Protein AF-A0A374MIY8-F1 (afdb_monomer)

Radius of gyration: 34.86 Å; Cα contacts (8 Å, |Δi|>4): 48; chains: 1; bounding box: 83×29×107 Å

Mean predicted aligned error: 11.58 Å

Sequence (157 aa):
MIEIIILIVGIFVLSGIFWHSIFYQKEKKLLNRLQQMLDCAIDGELERTEISEEKYSALENSMKQHLDSSFLARKNQQEQKEVIQKLISDIAHQTLTPISNLKIYGEILSETNHENQEEIATILEQTEKLDFLIQSLVKLSRMESGIIAVHSEDTTI

Nearest PDB structures (foldseek):
  5da9-assembly1_A  TM=6.844E-01  e=4.243E+00  Thermochaetoides thermophila DSM 1495
  3zx6-assembly1_A  TM=4.543E-01  e=4.762E+00  Archaeoglobus fulgidus DSM 4304
  3zx6-assembly1_B  TM=4.788E-01  e=7.552E+00  Archaeoglobus fulgidus DSM 4304
  5l3c-assembly1_A  TM=3.533E-01  e=4.243E+00  Homo sapiens

Foldseek 3Di:
DVVVVVVVVVVVVVVVVVVVVVVVVVVVVLVVLLVVCVVCLVVVNLVDPDPDPDDDDPVSVVSNVVSVVVNVVVVVVLVVLVVVLVVLVVVLVVLVVVLVVQLVVLVVCCVPPPPCNVVSVVSNVVSVVVNVVSVVSNVVSCVVNVVPPPDDPPPDD

Solvent-accessible surface area (backbone atoms only — not comparable to full-atom values): 8956 Å² total; per-residue (Å²): 113,69,69,61,53,52,53,53,51,50,51,52,52,52,50,50,53,51,53,49,52,54,51,55,50,52,52,51,53,51,51,52,49,54,48,50,56,48,52,35,50,74,74,66,55,62,90,67,77,67,91,64,90,64,86,67,53,75,66,55,50,51,52,49,53,54,48,54,52,48,52,52,50,52,51,53,51,51,54,50,51,54,51,51,42,52,51,48,51,52,52,40,58,65,47,50,54,60,44,51,50,52,44,53,51,31,53,54,42,59,78,71,40,85,89,54,46,68,62,38,52,50,53,39,54,52,42,51,51,50,52,52,51,44,55,48,52,47,52,51,45,42,53,75,70,62,70,68,73,80,75,81,78,84,76,84,126

Organism: NCBI:txid39488

InterPro domains:
  IPR003661 Signal transduction histidine kinase, dimerisation/phosphoacceptor domain [PF00512] (85-146)
  IPR003661 Signal transduction histidine kinase, dimerisation/phosphoacceptor domain [SM00388] (83-146)
  IPR003661 Signal transduction histidine kinase, dimerisation/phosphoacceptor domain [cd00082] (82-142)
  IPR036097 Signal transduction histidine kinase, dimerisation/phosphoacceptor domain superfamily [SSF47384] (72-146)

pLDDT: mean 83.53, std 14.92, range [44.47, 97.31]

Secondary structure (DSSP, 8-state):
-HHHHHHHHHHHHHHHHHHHHHHHHHHHHHHHHHHHHHHHHHTT-GGG-----S---HHHHHHHHHHHHHHHHHHHHHHHHHHHHHHHHHHHHHHHHHHHHHHHHHHHHHHH-SSSHHHHHHHHHHHHHHHHHHHHHHHHHHHHTT-----------

Structure (mmCIF, N/CA/C/O backbone):
data_AF-A0A374MIY8-F1
#
_entry.id   AF-A0A374MIY8-F1
#
loop_
_atom_site.group_PDB
_atom_site.id
_atom_site.type_symbol
_atom_site.label_atom_id
_atom_site.label_alt_id
_atom_site.label_comp_id
_atom_site.label_asym_id
_atom_site.label_entity_id
_atom_site.label_seq_id
_atom_site.pdbx_PDB_ins_code
_atom_site.Cartn_x
_atom_site.Cartn_y
_atom_site.Cartn_z
_atom_site.occupancy
_atom_site.B_iso_or_equiv
_atom_site.auth_seq_id
_atom_site.auth_comp_id
_atom_site.auth_asym_id
_atom_site.auth_atom_id
_atom_site.pdbx_PDB_model_num
ATOM 1 N N . MET A 1 1 ? 44.625 11.692 -63.514 1.00 82.12 1 MET A N 1
ATOM 2 C CA . MET A 1 1 ? 44.619 12.423 -62.223 1.00 82.12 1 MET A CA 1
ATOM 3 C C . MET A 1 1 ? 43.199 12.748 -61.769 1.00 82.12 1 MET A C 1
ATOM 5 O O . MET A 1 1 ? 42.818 12.268 -60.714 1.00 82.12 1 MET A O 1
ATOM 9 N N . ILE A 1 2 ? 42.397 13.479 -62.556 1.00 91.31 2 ILE A N 1
ATOM 10 C CA . ILE A 1 2 ? 41.021 13.871 -62.174 1.00 91.31 2 ILE A CA 1
ATOM 11 C C . ILE A 1 2 ? 40.083 12.659 -62.000 1.00 91.31 2 ILE A C 1
ATOM 13 O O . ILE A 1 2 ? 39.392 12.569 -60.992 1.00 91.31 2 ILE A O 1
ATOM 17 N N . GLU A 1 3 ? 40.110 11.687 -62.915 1.00 91.38 3 GLU A N 1
ATOM 18 C CA . GLU A 1 3 ? 39.252 10.487 -62.840 1.00 91.38 3 GLU A CA 1
ATOM 19 C C . GLU A 1 3 ? 39.502 9.643 -61.580 1.00 91.38 3 GLU A C 1
ATOM 21 O O . GLU A 1 3 ? 38.565 9.175 -60.938 1.00 91.38 3 GLU A O 1
ATOM 26 N N . ILE A 1 4 ? 40.769 9.514 -61.175 1.00 91.75 4 ILE A N 1
ATOM 27 C CA . ILE A 1 4 ? 41.157 8.786 -59.958 1.00 91.75 4 ILE A CA 1
ATOM 28 C C . ILE A 1 4 ? 40.615 9.503 -58.712 1.00 91.75 4 ILE A C 1
ATOM 30 O O . ILE A 1 4 ? 40.121 8.850 -57.797 1.00 91.75 4 ILE A O 1
ATOM 34 N N . ILE A 1 5 ? 40.642 10.841 -58.687 1.00 92.62 5 ILE A N 1
ATOM 35 C CA . ILE A 1 5 ? 40.095 11.635 -57.575 1.00 92.62 5 ILE A CA 1
ATOM 36 C C . ILE A 1 5 ? 38.574 11.444 -57.467 1.00 92.62 5 ILE A C 1
ATOM 38 O O . ILE A 1 5 ? 38.066 11.247 -56.366 1.00 92.62 5 ILE A O 1
ATOM 42 N N . ILE A 1 6 ? 37.852 11.436 -58.593 1.00 93.75 6 ILE A N 1
ATOM 43 C CA . ILE A 1 6 ? 36.394 11.225 -58.614 1.00 93.75 6 ILE A CA 1
ATOM 44 C C . ILE A 1 6 ? 36.030 9.840 -58.059 1.00 93.75 6 ILE A C 1
ATOM 46 O O . ILE A 1 6 ? 35.110 9.729 -57.247 1.00 93.75 6 ILE A O 1
ATOM 50 N N . LEU A 1 7 ? 36.775 8.794 -58.433 1.00 93.62 7 LEU A N 1
ATOM 51 C CA . LEU A 1 7 ? 36.550 7.441 -57.913 1.00 93.62 7 LEU A CA 1
ATOM 52 C C . LEU A 1 7 ? 36.785 7.350 -56.399 1.00 93.62 7 LEU A C 1
ATOM 54 O O . LEU A 1 7 ? 35.983 6.743 -55.691 1.00 93.62 7 LEU A O 1
ATOM 58 N N . ILE A 1 8 ? 37.840 7.990 -55.887 1.00 93.38 8 ILE A N 1
ATOM 59 C CA . ILE A 1 8 ? 38.148 7.997 -54.448 1.00 93.38 8 ILE A CA 1
ATOM 60 C C . ILE A 1 8 ? 37.045 8.709 -53.656 1.00 93.38 8 ILE A C 1
ATOM 62 O O . ILE A 1 8 ? 36.584 8.185 -52.641 1.00 93.38 8 ILE A O 1
ATOM 66 N N . VAL A 1 9 ? 36.579 9.868 -54.132 1.00 94.69 9 VAL A N 1
ATOM 67 C CA . VAL A 1 9 ? 35.480 10.610 -53.493 1.00 94.69 9 VAL A CA 1
ATOM 68 C C . VAL A 1 9 ? 34.191 9.787 -53.507 1.00 94.69 9 VAL A C 1
ATOM 70 O O . VAL A 1 9 ? 33.512 9.704 -52.484 1.00 94.69 9 VAL A O 1
ATOM 73 N N . GLY A 1 10 ? 33.885 9.115 -54.620 1.00 94.25 10 GLY A N 1
ATOM 74 C CA . GLY A 1 10 ? 32.721 8.234 -54.725 1.00 94.25 10 GLY A CA 1
ATOM 75 C C . GLY A 1 10 ? 32.736 7.103 -53.694 1.00 94.25 10 GLY A C 1
ATOM 76 O O . GLY A 1 10 ? 31.742 6.886 -53.004 1.00 94.25 10 GLY A O 1
ATOM 77 N N . ILE A 1 11 ? 33.877 6.429 -53.518 1.00 94.31 11 ILE A N 1
ATOM 78 C CA . ILE A 1 11 ? 34.033 5.359 -52.518 1.00 94.31 11 ILE A CA 1
ATOM 79 C C . ILE A 1 11 ? 33.858 5.903 -51.095 1.00 94.31 11 ILE A C 1
ATOM 81 O O . ILE A 1 11 ? 33.204 5.266 -50.269 1.00 94.31 11 ILE A O 1
ATOM 85 N N . PHE A 1 12 ? 34.396 7.090 -50.809 1.00 94.94 12 PHE A N 1
ATOM 86 C CA . PHE A 1 12 ? 34.266 7.712 -49.491 1.00 94.94 12 PHE A CA 1
ATOM 87 C C . PHE A 1 12 ? 32.809 8.050 -49.156 1.00 94.94 12 PHE A C 1
ATOM 89 O O . PHE A 1 12 ? 32.344 7.772 -48.051 1.00 94.94 12 PHE A O 1
ATOM 96 N N . VAL A 1 13 ? 32.067 8.587 -50.129 1.00 94.50 13 VAL A N 1
ATOM 97 C CA . VAL A 1 13 ? 30.637 8.893 -49.980 1.00 94.50 13 VAL A CA 1
ATOM 98 C C . VAL A 1 13 ? 29.825 7.612 -49.781 1.00 94.50 13 VAL A C 1
ATOM 100 O O . VAL A 1 13 ? 29.016 7.542 -48.857 1.00 94.50 13 VAL A O 1
ATOM 103 N N . LEU A 1 14 ? 30.071 6.574 -50.585 1.00 93.81 14 LEU A N 1
ATOM 104 C CA . LEU A 1 14 ? 29.373 5.290 -50.463 1.00 93.81 14 LEU A CA 1
ATOM 105 C C . LEU A 1 14 ? 29.650 4.606 -49.117 1.00 93.81 14 LEU A C 1
ATOM 107 O O . LEU A 1 14 ? 28.724 4.094 -48.490 1.00 93.81 14 LEU A O 1
ATOM 111 N N . SER A 1 15 ? 30.895 4.653 -48.638 1.00 91.81 15 SER A N 1
ATOM 112 C CA . SER A 1 15 ? 31.271 4.143 -47.316 1.00 91.81 15 SER A CA 1
ATOM 113 C C . SER A 1 15 ? 30.567 4.909 -46.191 1.00 91.81 15 SER A C 1
ATOM 115 O O . SER A 1 15 ? 30.017 4.295 -45.277 1.00 91.81 15 SER A O 1
ATOM 117 N N . GLY A 1 16 ? 30.492 6.242 -46.290 1.00 92.56 16 GLY A N 1
ATOM 118 C CA . GLY A 1 16 ? 29.767 7.076 -45.329 1.00 92.56 16 GLY A CA 1
ATOM 119 C C . GLY A 1 16 ? 28.272 6.748 -45.266 1.00 92.56 16 GLY A C 1
ATOM 120 O O . GLY A 1 16 ? 27.725 6.579 -44.176 1.00 92.56 16 GLY A O 1
ATOM 121 N N . ILE A 1 17 ? 27.624 6.580 -46.423 1.00 92.38 17 ILE A N 1
ATOM 122 C CA . ILE A 1 17 ? 26.207 6.187 -46.511 1.00 92.38 17 ILE A CA 1
ATOM 123 C C . ILE A 1 17 ? 25.994 4.792 -45.910 1.00 92.38 17 ILE A C 1
ATOM 125 O O . ILE A 1 17 ? 25.042 4.582 -45.156 1.00 92.38 17 ILE A O 1
ATOM 129 N N . PHE A 1 18 ? 26.892 3.848 -46.198 1.00 93.19 18 PHE A N 1
ATOM 130 C CA . PHE A 1 18 ? 26.835 2.495 -45.648 1.00 93.19 18 PHE A CA 1
ATOM 131 C C . PHE A 1 18 ? 26.967 2.492 -44.116 1.00 93.19 18 PHE A C 1
ATOM 133 O O . PHE A 1 18 ? 26.158 1.868 -43.425 1.00 93.19 18 PHE A O 1
ATOM 140 N N . TRP A 1 19 ? 27.927 3.247 -43.571 1.00 91.19 19 TRP A N 1
ATOM 141 C CA . TRP A 1 19 ? 28.125 3.376 -42.123 1.00 91.19 19 TRP A CA 1
ATOM 142 C C . TRP A 1 19 ? 26.926 4.028 -41.437 1.00 91.19 19 TRP A C 1
ATOM 144 O O . TRP A 1 19 ? 26.459 3.544 -40.403 1.00 91.19 19 TRP A O 1
ATOM 154 N N . HIS A 1 20 ? 26.394 5.095 -42.040 1.00 90.88 20 HIS A N 1
ATOM 155 C CA . HIS A 1 20 ? 25.204 5.778 -41.549 1.00 90.88 20 HIS A CA 1
ATOM 156 C C . HIS A 1 20 ? 23.992 4.840 -41.535 1.00 90.88 20 HIS A C 1
ATOM 158 O O . HIS A 1 20 ? 23.292 4.769 -40.529 1.00 90.88 20 HIS A O 1
ATOM 164 N N . SER A 1 21 ? 23.791 4.051 -42.595 1.00 89.31 21 SER A N 1
ATOM 165 C CA . SER A 1 21 ? 22.700 3.073 -42.676 1.00 89.31 21 SER A CA 1
ATOM 166 C C . SER A 1 21 ? 22.785 2.005 -41.579 1.00 89.31 21 SER A C 1
ATOM 168 O O . SER A 1 21 ? 21.787 1.735 -40.908 1.00 89.31 21 SER A O 1
ATOM 170 N N . ILE A 1 22 ? 23.971 1.432 -41.335 1.00 84.31 22 ILE A N 1
ATOM 171 C CA . ILE A 1 22 ? 24.162 0.451 -40.254 1.00 84.31 22 ILE A CA 1
ATOM 172 C C . ILE A 1 22 ? 23.902 1.080 -38.883 1.00 84.31 22 ILE A C 1
ATOM 174 O O . ILE A 1 22 ? 23.262 0.457 -38.033 1.00 84.31 22 ILE A O 1
ATOM 178 N N . PHE A 1 23 ? 24.385 2.301 -38.654 1.00 83.06 23 PHE A N 1
ATOM 179 C CA . PHE A 1 23 ? 24.183 2.997 -37.387 1.00 83.06 23 PHE A CA 1
ATOM 180 C C . PHE A 1 23 ? 22.692 3.257 -37.125 1.00 83.06 23 PHE A C 1
ATOM 182 O O . PHE A 1 23 ? 22.184 2.912 -36.058 1.00 83.06 23 PHE A O 1
ATOM 189 N N . TYR A 1 24 ? 21.971 3.732 -38.143 1.00 84.12 24 TYR A N 1
ATOM 190 C CA . TYR A 1 24 ? 20.537 4.007 -38.068 1.00 84.12 24 TYR A CA 1
ATOM 191 C C . TYR A 1 24 ? 19.707 2.747 -37.785 1.00 84.12 24 TYR A C 1
ATOM 193 O O . TYR A 1 24 ? 18.727 2.786 -37.041 1.00 84.12 24 TYR A O 1
ATOM 201 N N . GLN A 1 25 ? 20.096 1.601 -38.355 1.00 81.81 25 GLN A N 1
ATOM 202 C CA . GLN A 1 25 ? 19.424 0.327 -38.086 1.00 81.81 25 GLN A CA 1
ATOM 203 C C . GLN A 1 25 ? 19.630 -0.149 -36.643 1.00 81.81 25 GLN A C 1
ATOM 205 O O . GLN A 1 25 ? 18.686 -0.640 -36.022 1.00 81.81 25 GLN A O 1
ATOM 210 N N . LYS A 1 26 ? 20.837 0.016 -36.086 1.00 79.00 26 LYS A N 1
ATOM 211 C CA . LYS A 1 26 ? 21.129 -0.355 -34.691 1.00 79.00 26 LYS A CA 1
ATOM 212 C C . LYS A 1 26 ? 20.343 0.496 -33.700 1.00 79.00 26 LYS A C 1
ATOM 214 O O . LYS A 1 26 ? 19.779 -0.050 -32.756 1.00 79.00 26 LYS A O 1
ATOM 219 N N . GLU A 1 27 ? 20.271 1.801 -33.941 1.00 82.00 27 GLU A N 1
ATOM 220 C CA . GLU A 1 27 ? 19.521 2.737 -33.101 1.00 82.00 27 GLU A CA 1
ATOM 221 C C . GLU A 1 27 ? 18.019 2.431 -33.120 1.00 82.00 27 GLU A C 1
ATOM 223 O O . GLU A 1 27 ? 17.398 2.307 -32.067 1.00 82.00 27 GLU A O 1
ATOM 228 N N . LYS A 1 28 ? 17.447 2.169 -34.304 1.00 83.81 28 LYS A N 1
ATOM 229 C CA . LYS A 1 28 ? 16.051 1.721 -34.417 1.00 83.81 28 LYS A CA 1
ATOM 230 C C . LYS A 1 28 ? 15.790 0.407 -33.684 1.00 83.81 28 LYS A C 1
ATOM 232 O O . LYS A 1 28 ? 14.759 0.281 -33.031 1.00 83.81 28 LYS A O 1
ATOM 237 N N . LYS A 1 29 ? 16.704 -0.568 -33.777 1.00 82.25 29 LYS A N 1
ATOM 238 C CA . LYS A 1 29 ? 16.558 -1.857 -33.081 1.00 82.25 29 LYS A CA 1
ATOM 239 C C . LYS A 1 29 ? 16.574 -1.674 -31.560 1.00 82.25 29 LYS A C 1
ATOM 241 O O . LYS A 1 29 ? 15.743 -2.276 -30.889 1.00 82.25 29 LYS A O 1
ATOM 246 N N . LEU A 1 30 ? 17.473 -0.831 -31.044 1.00 81.56 30 LEU A N 1
ATOM 247 C CA . LEU A 1 30 ? 17.542 -0.475 -29.624 1.00 81.56 30 LEU A CA 1
ATOM 248 C C . LEU A 1 30 ? 16.232 0.172 -29.162 1.00 81.56 30 LEU A C 1
ATOM 250 O O . LEU A 1 30 ? 15.614 -0.305 -28.219 1.00 81.56 30 LEU A O 1
ATOM 254 N N . LEU A 1 31 ? 15.778 1.221 -29.854 1.00 83.62 31 LEU A N 1
ATOM 255 C CA . LEU A 1 31 ? 14.547 1.931 -29.500 1.00 83.62 31 LEU A CA 1
ATOM 256 C C . LEU A 1 31 ? 13.325 1.008 -29.520 1.00 83.62 31 LEU A C 1
ATOM 258 O O . LEU A 1 31 ? 12.520 1.056 -28.598 1.00 83.62 31 LEU A O 1
ATOM 262 N N . ASN A 1 32 ? 13.217 0.129 -30.519 1.00 85.50 32 ASN A N 1
ATOM 263 C CA . ASN A 1 32 ? 12.112 -0.824 -30.601 1.00 85.50 32 ASN A CA 1
ATOM 264 C C . ASN A 1 32 ? 12.127 -1.835 -29.439 1.00 85.50 32 ASN A C 1
ATOM 266 O O . ASN A 1 32 ? 11.078 -2.193 -28.921 1.00 85.50 32 ASN A O 1
ATOM 270 N N . ARG A 1 33 ? 13.313 -2.267 -28.987 1.00 81.19 33 ARG A N 1
ATOM 271 C CA . ARG A 1 33 ? 13.445 -3.148 -27.814 1.00 81.19 33 ARG A CA 1
ATOM 272 C C . ARG A 1 33 ? 13.084 -2.449 -26.514 1.00 81.19 33 ARG A C 1
ATOM 274 O O . ARG A 1 33 ? 12.368 -3.029 -25.709 1.00 81.19 33 ARG A O 1
ATOM 281 N N . LEU A 1 34 ? 13.545 -1.215 -26.317 1.00 85.06 34 LEU A N 1
ATOM 282 C CA . LEU A 1 34 ? 13.172 -0.418 -25.145 1.00 85.06 34 LEU A CA 1
ATOM 283 C C . LEU A 1 34 ? 11.660 -0.160 -25.119 1.00 85.06 34 LEU A C 1
ATOM 285 O O . LEU A 1 34 ? 11.047 -0.277 -24.062 1.00 85.06 34 LEU A O 1
ATOM 289 N N . GLN A 1 35 ? 11.058 0.124 -26.279 1.00 85.56 35 GLN A N 1
ATOM 290 C CA . GLN A 1 35 ? 9.609 0.266 -26.411 1.00 85.56 35 GLN A CA 1
ATOM 291 C C . GLN A 1 35 ? 8.896 -1.033 -26.033 1.00 85.56 35 GLN A C 1
ATOM 293 O O . GLN A 1 35 ? 8.017 -1.007 -25.187 1.00 85.56 35 GLN A O 1
ATOM 298 N N . GLN A 1 36 ? 9.339 -2.177 -26.559 1.00 84.81 36 GLN A N 1
ATOM 299 C CA . GLN A 1 36 ? 8.758 -3.473 -26.213 1.00 84.81 36 GLN A CA 1
ATOM 300 C C . GLN A 1 36 ? 8.879 -3.787 -24.712 1.00 84.81 36 GLN A C 1
ATOM 302 O O . GLN A 1 36 ? 7.926 -4.266 -24.111 1.00 84.81 36 GLN A O 1
ATOM 307 N N . MET A 1 37 ? 10.024 -3.497 -24.085 1.00 82.62 37 MET A N 1
ATOM 308 C CA . MET A 1 37 ? 10.198 -3.667 -22.636 1.00 82.62 37 MET A CA 1
ATOM 309 C C . MET A 1 37 ? 9.255 -2.766 -21.834 1.00 82.62 37 MET A C 1
ATOM 311 O O . MET A 1 37 ? 8.774 -3.175 -20.781 1.00 82.62 37 MET A O 1
ATOM 315 N N . LEU A 1 38 ? 8.995 -1.551 -22.322 1.00 84.19 38 LEU A N 1
ATOM 316 C CA . LEU A 1 38 ? 8.037 -0.636 -21.715 1.00 84.19 38 LEU A CA 1
ATOM 317 C C . LEU A 1 38 ? 6.599 -1.123 -21.895 1.00 84.19 38 LEU A C 1
ATOM 319 O O . LEU A 1 38 ? 5.845 -1.105 -20.930 1.00 84.19 38 LEU A O 1
ATOM 323 N N . ASP A 1 39 ? 6.235 -1.586 -23.088 1.00 85.62 39 ASP A N 1
ATOM 324 C CA . ASP A 1 39 ? 4.899 -2.103 -23.386 1.00 85.62 39 ASP A CA 1
ATOM 325 C C . ASP A 1 39 ? 4.609 -3.345 -22.524 1.00 85.62 39 ASP A C 1
ATOM 327 O O . ASP A 1 39 ? 3.601 -3.387 -21.822 1.00 85.62 39 ASP A O 1
ATOM 331 N N . CYS A 1 40 ? 5.559 -4.287 -22.428 1.00 80.75 40 CYS A N 1
ATOM 332 C CA . CYS A 1 40 ? 5.463 -5.429 -21.511 1.00 80.75 40 CYS A CA 1
ATOM 333 C C . CYS A 1 40 ? 5.355 -5.000 -20.037 1.00 80.75 40 CYS A C 1
ATOM 335 O O . CYS A 1 40 ? 4.697 -5.672 -19.243 1.00 80.75 40 CYS A O 1
ATOM 337 N N . ALA A 1 41 ? 5.996 -3.891 -19.654 1.00 80.69 41 ALA A N 1
ATOM 338 C CA . ALA A 1 41 ? 5.861 -3.338 -18.311 1.00 80.69 41 ALA A CA 1
ATOM 339 C C . ALA A 1 41 ? 4.477 -2.737 -18.061 1.00 80.69 41 ALA A C 1
ATOM 341 O O . ALA A 1 41 ? 3.922 -2.901 -16.977 1.00 80.69 41 ALA A O 1
ATOM 342 N N . ILE A 1 42 ? 3.917 -2.041 -19.046 1.00 79.56 42 ILE A N 1
ATOM 343 C CA . ILE A 1 42 ? 2.585 -1.441 -18.959 1.00 79.56 42 ILE A CA 1
ATOM 344 C C . ILE A 1 42 ? 1.517 -2.534 -18.840 1.00 79.56 42 ILE A C 1
ATOM 346 O O . ILE A 1 42 ? 0.631 -2.413 -17.995 1.00 79.56 42 ILE A O 1
ATOM 350 N N . ASP A 1 43 ? 1.654 -3.618 -19.604 1.00 79.31 43 ASP A N 1
ATOM 351 C CA . ASP A 1 43 ? 0.733 -4.760 -19.578 1.00 79.31 43 ASP A CA 1
ATOM 352 C C . ASP A 1 43 ? 0.896 -5.644 -18.323 1.00 79.31 43 ASP A C 1
ATOM 354 O O . ASP A 1 43 ? 0.098 -6.546 -18.079 1.00 79.31 43 ASP A O 1
ATOM 358 N N . GLY A 1 44 ? 1.908 -5.378 -17.485 1.00 66.56 44 GLY A N 1
ATOM 359 C CA . GLY A 1 44 ? 2.160 -6.107 -16.239 1.00 66.56 44 GLY A CA 1
ATOM 360 C C . GLY A 1 44 ? 2.796 -7.491 -16.421 1.00 66.56 44 GLY A C 1
ATOM 361 O O . GLY A 1 44 ? 2.977 -8.206 -15.439 1.00 66.56 44 GLY A O 1
ATOM 362 N N . GLU A 1 45 ? 3.189 -7.862 -17.643 1.00 62.84 45 GLU A N 1
ATOM 363 C CA . GLU A 1 45 ? 3.741 -9.178 -18.003 1.00 62.84 45 GLU A CA 1
ATOM 364 C C . GLU A 1 45 ? 5.283 -9.240 -17.985 1.00 62.84 45 GLU A C 1
ATOM 366 O O . GLU A 1 45 ? 5.905 -10.071 -18.651 1.00 62.84 45 GLU A O 1
ATOM 371 N N . LEU A 1 46 ? 5.953 -8.389 -17.204 1.00 60.03 46 LEU A N 1
ATOM 372 C CA . LEU A 1 46 ? 7.423 -8.412 -17.121 1.00 60.03 46 LEU A CA 1
ATOM 373 C C . LEU A 1 46 ? 8.003 -9.712 -16.547 1.00 60.03 46 LEU A C 1
ATOM 375 O O . LEU A 1 46 ? 9.194 -9.980 -16.712 1.00 60.03 46 LEU A O 1
ATOM 379 N N . GLU A 1 47 ? 7.171 -10.550 -15.929 1.00 50.94 47 GLU A N 1
ATOM 380 C CA . GLU A 1 47 ? 7.576 -11.816 -15.314 1.00 50.94 47 GLU A CA 1
ATOM 381 C C . GLU A 1 47 ? 8.142 -12.846 -16.306 1.00 50.94 47 GLU A C 1
ATOM 383 O O . GLU A 1 47 ? 8.722 -13.844 -15.877 1.00 50.94 47 GLU A O 1
ATOM 388 N N . ARG A 1 48 ? 8.009 -12.635 -17.625 1.00 46.38 48 ARG A N 1
ATOM 389 C CA . ARG A 1 48 ? 8.352 -13.671 -18.608 1.00 46.38 48 ARG A CA 1
ATOM 390 C C . ARG A 1 48 ? 9.161 -13.217 -19.822 1.00 46.38 48 ARG A C 1
ATOM 392 O O . ARG A 1 48 ? 9.157 -13.900 -20.843 1.00 46.38 48 ARG A O 1
ATOM 399 N N . THR A 1 49 ? 9.928 -12.133 -19.732 1.00 47.19 49 THR A N 1
ATOM 400 C CA . THR A 1 49 ? 11.010 -11.934 -20.715 1.00 47.19 49 THR A CA 1
ATOM 401 C C . THR A 1 49 ? 12.210 -12.788 -20.334 1.00 47.19 49 THR A C 1
ATOM 403 O O . THR A 1 49 ? 13.068 -12.392 -19.540 1.00 47.19 49 THR A O 1
ATOM 406 N N . GLU A 1 50 ? 12.185 -13.998 -20.895 1.00 46.56 50 GLU A N 1
ATOM 407 C CA . GLU A 1 50 ? 13.226 -15.016 -20.888 1.00 46.56 50 GLU A CA 1
ATOM 408 C C . GLU A 1 50 ? 14.635 -14.428 -20.950 1.00 46.56 50 GLU A C 1
ATOM 410 O O . GLU A 1 50 ? 14.902 -13.380 -21.547 1.00 46.56 50 GLU A O 1
ATOM 415 N N . ILE A 1 51 ? 15.544 -15.165 -20.320 1.00 44.47 51 ILE A N 1
ATOM 416 C CA . ILE A 1 51 ? 16.991 -14.998 -20.362 1.00 44.47 51 ILE A CA 1
ATOM 417 C C . ILE A 1 51 ? 17.432 -15.171 -21.823 1.00 44.47 51 ILE A C 1
ATOM 419 O O . ILE A 1 51 ? 17.877 -16.233 -22.243 1.00 44.47 51 ILE A O 1
ATOM 423 N N . SER A 1 52 ? 17.253 -14.128 -22.629 1.00 45.50 52 SER A N 1
ATOM 424 C CA . SER A 1 52 ? 17.876 -14.026 -23.936 1.00 45.50 52 SER A CA 1
ATOM 425 C C . SER A 1 52 ? 19.357 -13.787 -23.680 1.00 45.50 52 SER A C 1
ATOM 427 O O . SER A 1 52 ? 19.742 -12.741 -23.159 1.00 45.50 52 SER A O 1
ATOM 429 N N . GLU A 1 53 ? 20.199 -14.752 -24.045 1.00 46.97 53 GLU A N 1
ATOM 430 C CA . GLU A 1 53 ? 21.663 -14.616 -24.071 1.00 46.97 53 GLU A CA 1
ATOM 431 C C . GLU A 1 53 ? 22.147 -13.590 -25.126 1.00 46.97 53 GLU A C 1
ATOM 433 O O . GLU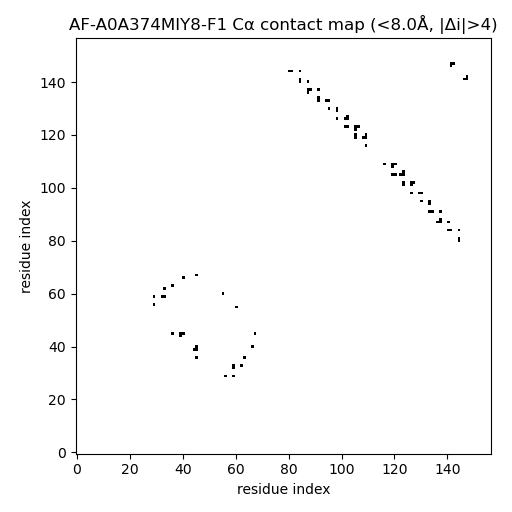 A 1 53 ? 23.316 -13.576 -25.518 1.00 46.97 53 GLU A O 1
ATOM 438 N N . GLU A 1 54 ? 21.278 -12.707 -25.628 1.00 54.78 54 GLU A N 1
ATOM 439 C CA . GLU A 1 54 ? 21.717 -11.560 -26.409 1.00 54.78 54 GLU A CA 1
ATOM 440 C C . GLU A 1 54 ? 22.403 -10.535 -25.504 1.00 54.78 54 GLU A C 1
ATOM 442 O O . GLU A 1 54 ? 21.874 -10.099 -24.483 1.00 54.78 54 GLU A O 1
ATOM 447 N N . LYS A 1 55 ? 23.592 -10.088 -25.920 1.00 57.81 55 LYS A N 1
ATOM 448 C CA . LYS A 1 55 ? 24.272 -8.954 -25.289 1.00 57.81 55 LYS A CA 1
ATOM 449 C C . LYS A 1 55 ? 23.388 -7.708 -25.379 1.00 57.81 55 LYS A C 1
ATOM 451 O O . LYS A 1 55 ? 23.327 -7.074 -26.432 1.00 57.81 55 LYS A O 1
ATOM 456 N N . TYR A 1 56 ? 22.762 -7.352 -24.265 1.00 62.31 56 TYR A N 1
ATOM 457 C CA . TYR A 1 56 ? 22.086 -6.076 -24.097 1.00 62.31 56 TYR A CA 1
ATOM 458 C C . TYR A 1 56 ? 23.087 -4.922 -24.162 1.00 62.31 56 TYR A C 1
ATOM 460 O O . TYR A 1 56 ? 24.216 -5.009 -23.666 1.00 62.31 56 TYR A O 1
ATOM 468 N N . SER A 1 57 ? 22.661 -3.813 -24.760 1.00 73.94 57 SER A N 1
ATOM 469 C CA . SER A 1 57 ? 23.330 -2.532 -24.566 1.00 73.94 57 SER A CA 1
ATOM 470 C C . SER A 1 57 ? 23.301 -2.162 -23.080 1.00 73.94 57 SER A C 1
ATOM 472 O O . SER A 1 57 ? 22.377 -2.535 -22.354 1.00 73.94 57 SER A O 1
ATOM 474 N N . ALA A 1 58 ? 24.273 -1.368 -22.624 1.00 80.62 58 ALA A N 1
ATOM 475 C CA . ALA A 1 58 ? 24.287 -0.853 -21.253 1.00 80.62 58 ALA A CA 1
ATOM 476 C C . ALA A 1 58 ? 22.956 -0.167 -20.882 1.00 80.62 58 ALA A C 1
ATOM 478 O O . ALA A 1 58 ? 22.493 -0.293 -19.754 1.00 80.62 58 ALA A O 1
ATOM 479 N N . LEU A 1 59 ? 22.311 0.495 -21.851 1.00 79.75 59 LEU A N 1
ATOM 480 C CA . LEU A 1 59 ? 21.027 1.167 -21.655 1.00 79.75 59 LEU A CA 1
ATOM 481 C C . LEU A 1 59 ? 19.852 0.195 -21.451 1.00 79.75 59 LEU A C 1
ATOM 483 O O . LEU A 1 59 ? 19.021 0.429 -20.579 1.00 79.75 59 LEU A O 1
ATOM 487 N N . GLU A 1 60 ? 19.792 -0.896 -22.219 1.00 80.38 60 GLU A N 1
ATOM 488 C CA . GLU A 1 60 ? 18.741 -1.918 -22.079 1.00 80.38 60 GLU A CA 1
ATOM 489 C C . GLU A 1 60 ? 18.831 -2.603 -20.711 1.00 80.38 60 GLU A C 1
ATOM 491 O O . GLU A 1 60 ? 17.814 -2.795 -20.047 1.00 80.38 60 GLU A O 1
ATOM 496 N N . ASN A 1 61 ? 20.049 -2.898 -20.244 1.00 82.69 61 ASN A N 1
ATOM 497 C CA . ASN A 1 61 ? 20.257 -3.498 -18.928 1.00 82.69 61 ASN A CA 1
ATOM 498 C C . ASN A 1 61 ? 19.835 -2.556 -17.789 1.00 82.69 61 ASN A C 1
ATOM 500 O O . ASN A 1 61 ? 19.149 -2.981 -16.861 1.00 82.69 61 ASN A O 1
ATOM 504 N N . SER A 1 62 ? 20.181 -1.266 -17.885 1.00 84.88 62 SER A N 1
ATOM 505 C CA . SER A 1 62 ? 19.712 -0.261 -16.926 1.00 84.88 62 SER A CA 1
ATOM 506 C C . SER A 1 62 ? 18.187 -0.172 -16.909 1.00 84.88 62 SER A C 1
ATOM 508 O O . SER A 1 62 ? 17.591 -0.166 -15.835 1.00 84.88 62 SER A O 1
ATOM 510 N N . MET A 1 63 ? 17.534 -0.153 -18.077 1.00 85.31 63 MET A N 1
ATOM 511 C CA . MET A 1 63 ? 16.071 -0.113 -18.153 1.00 85.31 63 MET A CA 1
ATOM 512 C C . MET A 1 63 ? 15.441 -1.357 -17.525 1.00 85.31 63 MET A C 1
ATOM 514 O O . MET A 1 63 ? 14.529 -1.219 -16.715 1.00 85.31 63 MET A O 1
ATOM 518 N N . LYS A 1 64 ? 15.965 -2.551 -17.825 1.00 84.06 64 LYS A N 1
ATOM 519 C CA . LYS A 1 64 ? 15.501 -3.804 -17.217 1.00 84.06 64 LYS A CA 1
ATOM 520 C C . LYS A 1 64 ? 15.593 -3.751 -15.695 1.00 84.06 64 LYS A C 1
ATOM 522 O O . LYS A 1 64 ? 14.599 -3.963 -15.014 1.00 84.06 64 LYS A O 1
ATOM 527 N N . GLN A 1 65 ? 16.759 -3.387 -15.165 1.00 86.31 65 GLN A N 1
ATOM 528 C CA . GLN A 1 65 ? 16.984 -3.298 -13.725 1.00 86.31 65 GLN A CA 1
ATOM 529 C C . GLN A 1 65 ? 16.045 -2.282 -13.052 1.00 86.31 65 GLN A C 1
ATOM 531 O O . GLN A 1 65 ? 15.526 -2.536 -11.961 1.00 86.31 65 GLN A O 1
ATOM 536 N N . HIS A 1 66 ? 15.803 -1.134 -13.689 1.00 86.75 66 HIS A N 1
ATOM 537 C CA . HIS A 1 66 ? 14.860 -0.134 -13.187 1.00 86.75 66 HIS A CA 1
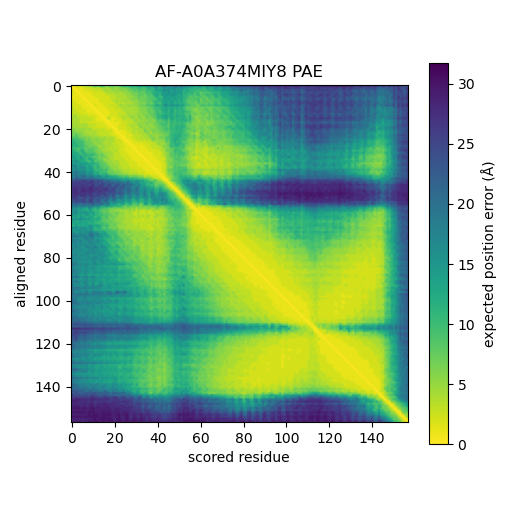ATOM 538 C C . HIS A 1 66 ? 13.415 -0.635 -13.194 1.00 86.75 66 HIS A C 1
ATOM 540 O O . HIS A 1 66 ? 12.693 -0.403 -12.223 1.00 86.75 66 HIS A O 1
ATOM 546 N N . LEU A 1 67 ? 12.997 -1.330 -14.251 1.00 86.94 67 LEU A N 1
ATOM 547 C CA . LEU A 1 67 ? 11.674 -1.936 -14.318 1.00 86.94 67 LEU A CA 1
ATOM 548 C C . LEU A 1 67 ? 11.537 -3.008 -13.233 1.00 86.94 67 LEU A C 1
ATOM 550 O O . LEU A 1 67 ? 10.696 -2.848 -12.354 1.00 86.94 67 LEU A O 1
ATOM 554 N N . ASP A 1 68 ? 12.419 -4.006 -13.192 1.00 85.94 68 ASP A N 1
ATOM 555 C CA . ASP A 1 68 ? 12.376 -5.104 -12.215 1.00 85.94 68 ASP A CA 1
ATOM 556 C C . ASP A 1 68 ? 12.339 -4.593 -10.766 1.00 85.94 68 ASP A C 1
ATOM 558 O O . ASP A 1 68 ? 11.503 -5.013 -9.962 1.00 85.94 68 ASP A O 1
ATOM 562 N N . SER A 1 69 ? 13.198 -3.625 -10.428 1.00 85.75 69 SER A N 1
ATOM 563 C CA . SER A 1 69 ? 13.193 -3.006 -9.096 1.00 85.75 69 SER A CA 1
ATOM 564 C C . SER A 1 69 ? 11.897 -2.248 -8.800 1.00 85.75 69 SER A C 1
ATOM 566 O O . SER A 1 69 ? 11.418 -2.294 -7.667 1.00 85.75 69 SER A O 1
ATOM 568 N N . SER A 1 70 ? 11.287 -1.606 -9.799 1.00 85.19 70 SER A N 1
ATOM 569 C CA . SER A 1 70 ? 9.991 -0.937 -9.652 1.00 85.19 70 SER A CA 1
ATOM 570 C C . SER A 1 70 ? 8.850 -1.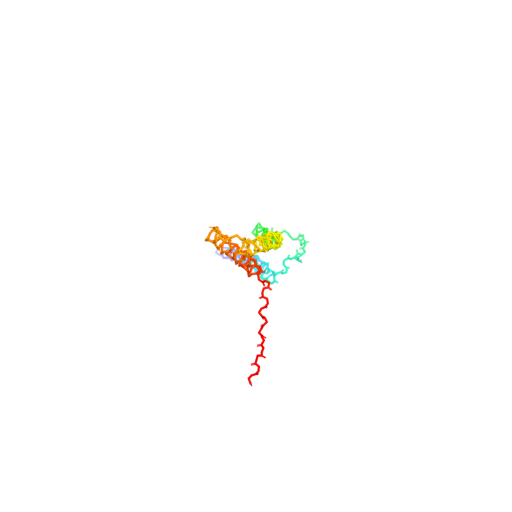934 -9.432 1.00 85.19 70 SER A C 1
ATOM 572 O O . SER A 1 70 ? 7.984 -1.681 -8.595 1.00 85.19 70 SER A O 1
ATOM 574 N N . PHE A 1 71 ? 8.852 -3.078 -10.125 1.00 85.38 71 PHE A N 1
ATOM 575 C CA . PHE A 1 71 ? 7.872 -4.149 -9.902 1.00 85.38 71 PHE A CA 1
ATOM 576 C C . PHE A 1 71 ? 8.005 -4.752 -8.510 1.00 85.38 71 PHE A C 1
ATOM 578 O O . PHE A 1 71 ? 7.010 -4.853 -7.793 1.00 85.38 71 PHE A O 1
ATOM 585 N N . LEU A 1 72 ? 9.230 -5.073 -8.090 1.00 85.44 72 LEU A N 1
ATOM 586 C CA . LEU A 1 72 ? 9.492 -5.560 -6.737 1.00 85.44 72 LEU A CA 1
ATOM 587 C C . LEU A 1 72 ? 9.079 -4.534 -5.678 1.00 85.44 72 LEU A C 1
ATOM 589 O O . LEU A 1 72 ? 8.437 -4.898 -4.697 1.00 85.44 72 LEU A O 1
ATOM 593 N N . ALA A 1 73 ? 9.383 -3.249 -5.880 1.00 87.25 73 ALA A N 1
ATOM 594 C CA . ALA A 1 73 ? 8.972 -2.189 -4.964 1.00 87.25 73 ALA A CA 1
ATOM 595 C C . ALA A 1 73 ? 7.443 -2.083 -4.856 1.00 87.25 73 ALA A C 1
ATOM 597 O O . ALA A 1 73 ? 6.920 -2.005 -3.746 1.00 87.25 73 ALA A O 1
ATOM 598 N N . ARG A 1 74 ? 6.721 -2.141 -5.984 1.00 87.25 74 ARG A N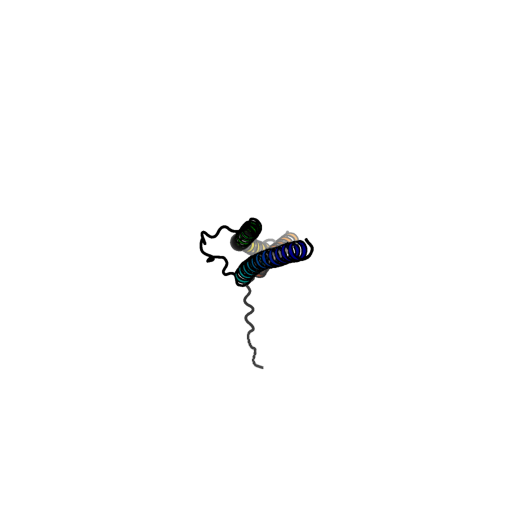 1
ATOM 599 C CA . ARG A 1 74 ? 5.249 -2.143 -6.004 1.00 87.25 74 ARG A CA 1
ATOM 600 C C . ARG A 1 74 ? 4.669 -3.360 -5.291 1.00 87.25 74 ARG A C 1
ATOM 602 O O . ARG A 1 74 ? 3.761 -3.198 -4.482 1.00 87.25 74 ARG A O 1
ATOM 609 N N . LYS A 1 75 ? 5.203 -4.555 -5.555 1.00 86.56 75 LYS A N 1
ATOM 610 C CA . LYS A 1 75 ? 4.782 -5.793 -4.890 1.00 86.56 75 LYS A CA 1
ATOM 611 C C . LYS A 1 75 ? 4.997 -5.711 -3.380 1.00 86.56 75 LYS A C 1
ATOM 613 O O . LYS A 1 75 ? 4.058 -5.915 -2.621 1.00 86.56 75 LYS A O 1
ATOM 618 N N . ASN A 1 76 ? 6.191 -5.309 -2.950 1.00 88.25 76 ASN A N 1
ATOM 619 C CA . ASN A 1 76 ? 6.504 -5.129 -1.534 1.00 88.25 76 ASN A CA 1
ATOM 620 C C . ASN A 1 76 ? 5.596 -4.079 -0.878 1.00 88.25 76 ASN A C 1
ATOM 622 O O . ASN A 1 76 ? 5.163 -4.260 0.256 1.00 88.25 76 ASN A O 1
ATOM 626 N N . GLN A 1 77 ? 5.288 -2.983 -1.577 1.00 89.00 77 GLN A N 1
ATOM 627 C CA . GLN A 1 77 ? 4.364 -1.964 -1.083 1.00 89.00 77 GLN A CA 1
ATOM 628 C C . GLN A 1 77 ? 2.946 -2.526 -0.907 1.00 89.00 77 GLN A C 1
ATOM 630 O O . GLN A 1 77 ? 2.290 -2.213 0.085 1.00 89.00 77 GLN A O 1
ATOM 635 N N . GLN A 1 78 ? 2.477 -3.355 -1.840 1.00 87.69 78 GLN A N 1
ATOM 636 C CA . GLN A 1 78 ? 1.179 -4.018 -1.739 1.00 87.69 78 GLN A CA 1
ATOM 637 C C . GLN A 1 78 ? 1.138 -4.994 -0.554 1.00 87.69 78 GLN A C 1
ATOM 639 O O . GLN A 1 78 ? 0.228 -4.916 0.268 1.00 87.69 78 GLN A O 1
ATOM 644 N N . GLU A 1 79 ? 2.160 -5.838 -0.399 1.00 88.88 79 GLU A N 1
ATOM 645 C CA . GLU A 1 79 ? 2.274 -6.763 0.737 1.00 88.88 79 GLU A CA 1
ATOM 646 C C . GLU A 1 79 ? 2.305 -6.013 2.081 1.00 88.88 79 GLU A C 1
ATOM 648 O O . GLU A 1 79 ? 1.634 -6.403 3.037 1.00 88.88 79 GLU A O 1
ATOM 653 N N . GLN A 1 80 ? 3.022 -4.886 2.165 1.00 89.62 80 GLN A N 1
ATOM 654 C CA . GLN A 1 80 ? 3.036 -4.047 3.369 1.00 89.62 80 GLN A CA 1
ATOM 655 C C . GLN A 1 80 ? 1.653 -3.479 3.703 1.00 89.62 80 GL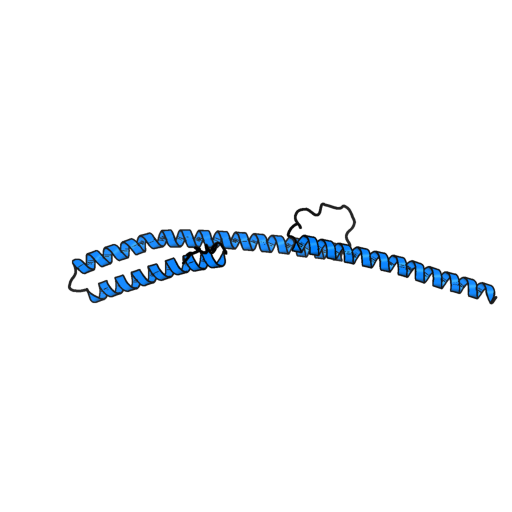N A C 1
ATOM 657 O O . GLN A 1 80 ? 1.268 -3.477 4.874 1.00 89.62 80 GLN A O 1
ATOM 662 N N . LYS A 1 81 ? 0.889 -3.026 2.700 1.00 88.88 81 LYS A N 1
ATOM 663 C CA . LYS A 1 81 ? -0.489 -2.551 2.905 1.00 88.88 81 LYS A CA 1
ATOM 664 C C . LYS A 1 81 ? -1.389 -3.651 3.464 1.00 88.88 81 LYS A C 1
ATOM 666 O O . LYS A 1 81 ? -2.137 -3.405 4.408 1.00 88.88 81 LYS A O 1
ATOM 671 N N . GLU A 1 82 ? -1.281 -4.867 2.936 1.00 88.62 82 GLU A N 1
ATOM 672 C CA . GLU A 1 82 ? -2.047 -6.023 3.415 1.00 88.62 82 GLU A CA 1
ATOM 673 C C . GLU A 1 82 ? -1.693 -6.388 4.863 1.00 88.62 82 GLU A C 1
ATOM 675 O O . GLU A 1 82 ? -2.580 -6.631 5.687 1.00 88.62 82 GLU A O 1
ATOM 680 N N . VAL A 1 83 ? -0.402 -6.356 5.209 1.00 91.50 83 VAL A N 1
ATOM 681 C CA . VAL A 1 83 ? 0.069 -6.572 6.584 1.00 91.50 83 VAL A CA 1
ATOM 682 C C . VAL A 1 83 ? -0.489 -5.509 7.534 1.00 91.50 83 VAL A C 1
ATOM 684 O O . VAL A 1 83 ? -1.023 -5.861 8.588 1.00 91.50 83 VAL A O 1
ATOM 687 N N . ILE A 1 84 ? -0.420 -4.225 7.162 1.00 91.25 84 ILE A N 1
ATOM 688 C CA . ILE A 1 84 ? -0.972 -3.115 7.958 1.00 91.25 84 ILE A CA 1
ATOM 689 C C . ILE A 1 84 ? -2.478 -3.293 8.163 1.00 91.25 84 ILE A C 1
ATOM 691 O O . ILE A 1 84 ? -2.966 -3.152 9.283 1.00 91.25 84 ILE A O 1
ATOM 695 N N . GLN A 1 85 ? -3.220 -3.648 7.116 1.00 90.25 85 GLN A N 1
ATOM 696 C CA . GLN A 1 85 ? -4.661 -3.863 7.213 1.00 90.25 85 GLN A CA 1
ATOM 697 C C . GLN A 1 85 ? -5.010 -4.997 8.180 1.00 90.25 85 GLN A C 1
ATOM 699 O O . GLN A 1 85 ? -5.929 -4.860 8.992 1.00 90.25 85 GLN A O 1
ATOM 704 N N . LYS A 1 86 ? -4.278 -6.113 8.112 1.00 91.12 86 LYS A N 1
ATOM 705 C CA . LYS A 1 86 ? -4.471 -7.235 9.031 1.00 91.12 86 LYS A CA 1
ATOM 706 C C . LYS A 1 86 ? -4.211 -6.809 10.476 1.00 91.12 86 LYS A C 1
ATOM 708 O O . LYS A 1 86 ? -5.053 -7.046 11.335 1.00 91.12 86 LYS A O 1
ATOM 713 N N . LEU A 1 87 ? -3.106 -6.101 10.714 1.00 94.69 87 LEU A N 1
ATOM 714 C CA . LEU A 1 87 ? -2.771 -5.531 12.021 1.00 94.69 87 LEU A CA 1
ATOM 715 C C . LEU A 1 87 ? -3.872 -4.602 12.549 1.00 94.69 87 LEU A C 1
ATOM 717 O O . LEU A 1 87 ? -4.283 -4.748 13.697 1.00 94.69 87 LEU A O 1
ATOM 721 N N . ILE A 1 88 ? -4.386 -3.681 11.727 1.00 93.81 88 ILE A N 1
ATOM 722 C CA . ILE A 1 88 ? -5.470 -2.767 12.125 1.00 93.81 88 ILE A CA 1
ATOM 723 C C . ILE A 1 88 ? -6.741 -3.548 12.474 1.00 93.81 88 ILE A C 1
ATOM 725 O O . ILE A 1 88 ? -7.385 -3.251 13.480 1.00 93.81 88 ILE A O 1
ATOM 729 N N . SER A 1 89 ? -7.095 -4.559 11.677 1.00 91.25 89 SER A N 1
ATOM 730 C CA . SER A 1 89 ? -8.260 -5.408 11.943 1.00 91.25 89 SER A CA 1
ATOM 731 C C . SER A 1 89 ? -8.123 -6.170 13.265 1.00 91.25 89 SER A C 1
ATOM 733 O O . SER A 1 89 ? -9.077 -6.216 14.044 1.00 91.25 89 SER A O 1
ATOM 735 N N . ASP A 1 90 ? -6.942 -6.728 13.537 1.00 95.19 90 ASP A N 1
ATOM 736 C CA . ASP A 1 90 ? -6.660 -7.470 14.768 1.00 95.19 90 ASP A CA 1
ATOM 737 C C . ASP A 1 90 ? -6.696 -6.543 15.996 1.00 95.19 90 ASP A C 1
ATOM 739 O O . ASP A 1 90 ? -7.360 -6.856 16.987 1.00 95.19 90 ASP A O 1
ATOM 743 N N . ILE A 1 91 ? -6.063 -5.365 15.917 1.00 94.75 91 ILE A N 1
ATOM 744 C CA . ILE A 1 91 ? -6.082 -4.350 16.985 1.00 94.75 91 ILE A CA 1
ATOM 745 C C . ILE A 1 91 ? -7.513 -3.895 17.274 1.00 94.75 91 ILE A C 1
ATOM 747 O O . ILE A 1 91 ? -7.910 -3.806 18.437 1.00 94.75 91 ILE A O 1
ATOM 751 N N . ALA A 1 92 ? -8.302 -3.617 16.235 1.00 95.19 92 ALA A N 1
ATOM 752 C CA . ALA A 1 92 ? -9.681 -3.182 16.398 1.00 95.19 92 ALA A CA 1
ATOM 753 C C . ALA A 1 92 ? -10.530 -4.248 17.095 1.00 95.19 92 ALA A C 1
ATOM 755 O O . ALA A 1 92 ? -11.234 -3.930 18.050 1.00 95.19 92 ALA A O 1
ATOM 756 N N . HIS A 1 93 ? -10.420 -5.515 16.685 1.00 92.69 93 HIS A N 1
ATOM 757 C CA . HIS A 1 93 ? -11.133 -6.615 17.334 1.00 92.69 93 HIS A CA 1
ATOM 758 C C . HIS A 1 93 ? -10.737 -6.765 18.812 1.00 92.69 93 HIS A C 1
ATOM 760 O O . HIS A 1 93 ? -11.599 -6.885 19.687 1.00 92.69 93 HIS A O 1
ATOM 766 N N . GLN A 1 94 ? -9.434 -6.682 19.101 1.00 96.12 94 GLN A N 1
ATOM 767 C CA . GLN A 1 94 ? -8.914 -6.751 20.468 1.00 96.12 94 GLN A CA 1
ATOM 768 C C . GLN A 1 94 ? -9.333 -5.557 21.327 1.00 96.12 94 GLN A C 1
ATOM 770 O O . GLN A 1 94 ? -9.468 -5.715 22.534 1.00 96.12 94 GLN A O 1
ATOM 775 N N . THR A 1 95 ? -9.569 -4.388 20.728 1.00 96.12 95 THR A N 1
ATOM 776 C CA . THR A 1 95 ? -9.945 -3.158 21.441 1.00 96.12 95 THR A CA 1
ATOM 777 C C . THR A 1 95 ? -11.463 -3.028 21.616 1.00 96.12 95 THR A C 1
ATOM 779 O O . THR A 1 95 ? -11.928 -2.530 22.638 1.00 96.12 95 THR A O 1
ATOM 782 N N . LEU A 1 96 ? -12.260 -3.551 20.681 1.00 94.62 96 LEU A N 1
ATOM 783 C CA . LEU A 1 96 ? -13.726 -3.587 20.778 1.00 94.62 96 LEU A CA 1
ATOM 784 C C . LEU A 1 96 ? -14.213 -4.365 22.008 1.00 94.62 96 LEU A C 1
ATOM 786 O O . LEU A 1 96 ? -15.206 -3.986 22.625 1.00 94.62 96 LEU A O 1
ATOM 790 N N . THR A 1 97 ? -13.499 -5.422 22.399 1.00 94.88 97 THR A N 1
ATOM 791 C CA . THR A 1 97 ? -13.850 -6.237 23.574 1.00 94.88 97 THR A CA 1
ATOM 792 C C . THR A 1 97 ? -13.758 -5.451 24.895 1.00 94.88 97 THR A C 1
ATOM 794 O O . THR A 1 97 ? -14.765 -5.364 25.599 1.00 94.88 97 THR A O 1
ATOM 797 N N . PRO A 1 98 ? -12.618 -4.830 25.267 1.00 96.31 98 PRO A N 1
ATOM 798 C CA . PRO A 1 98 ? -12.542 -4.009 26.471 1.00 96.31 98 PRO A CA 1
ATOM 799 C C . PRO A 1 98 ? -13.424 -2.756 26.394 1.00 96.31 98 PRO A C 1
ATOM 801 O O . PRO A 1 98 ? -13.982 -2.384 27.419 1.00 96.31 98 PRO A O 1
ATOM 804 N N . ILE A 1 99 ? -13.626 -2.146 25.218 1.00 96.56 99 ILE A N 1
ATOM 805 C CA . ILE A 1 99 ? -14.593 -1.042 25.046 1.00 96.56 99 ILE A CA 1
ATOM 806 C C . ILE A 1 99 ? -16.018 -1.502 25.381 1.00 96.56 99 ILE A C 1
ATOM 808 O O . ILE A 1 99 ? -16.727 -0.824 26.120 1.00 96.56 99 ILE A O 1
ATOM 812 N N . SER A 1 100 ? -16.424 -2.677 24.894 1.00 95.62 100 SER A N 1
ATOM 813 C CA . SER A 1 100 ? -17.739 -3.251 25.205 1.00 95.62 100 SER A CA 1
ATOM 814 C C . SER A 1 100 ? -17.893 -3.495 26.706 1.00 95.62 100 SER A C 1
ATOM 816 O O . SER A 1 100 ? -18.921 -3.153 27.283 1.00 95.62 100 SER A O 1
ATOM 818 N N . ASN A 1 101 ? -16.847 -4.009 27.360 1.00 97.06 101 ASN A N 1
ATOM 819 C CA . ASN A 1 101 ? -16.843 -4.186 28.812 1.00 97.06 101 ASN A CA 1
ATOM 820 C C . ASN A 1 101 ? -16.961 -2.846 29.554 1.00 97.06 101 ASN A C 1
ATOM 822 O O . ASN A 1 101 ? -17.732 -2.755 30.502 1.00 97.06 101 ASN A O 1
ATOM 826 N N . LEU A 1 102 ? -16.242 -1.802 29.121 1.00 96.50 102 LEU A N 1
ATOM 827 C CA . LEU A 1 102 ? -16.342 -0.460 29.711 1.00 96.50 102 LEU A CA 1
ATOM 828 C C . LEU A 1 102 ? -17.755 0.112 29.586 1.00 96.50 102 LEU A C 1
ATOM 830 O O . LEU A 1 102 ? -18.259 0.686 30.549 1.00 96.50 102 LEU A O 1
ATOM 834 N N . LYS A 1 103 ? -18.407 -0.093 28.438 1.00 95.12 103 LYS A N 1
ATOM 835 C CA . LYS A 1 103 ? -19.794 0.321 28.223 1.00 95.12 103 LYS A CA 1
ATOM 836 C C . LYS A 1 103 ? -20.744 -0.399 29.182 1.00 95.12 103 LYS A C 1
ATOM 838 O O . LYS A 1 103 ? -21.481 0.264 29.900 1.00 95.12 103 LYS A O 1
ATOM 843 N N . ILE A 1 104 ? -20.647 -1.728 29.272 1.00 95.88 104 ILE A N 1
ATOM 844 C CA . ILE A 1 104 ? -21.463 -2.542 30.189 1.00 95.88 104 ILE A CA 1
ATOM 845 C C . ILE A 1 104 ? -21.248 -2.111 31.647 1.00 95.88 104 ILE A C 1
ATOM 847 O O . ILE A 1 104 ? -22.207 -1.927 32.391 1.00 95.88 104 ILE A O 1
ATOM 851 N N . TYR A 1 105 ? -19.996 -1.929 32.077 1.00 95.75 105 TYR A N 1
ATOM 852 C CA . TYR A 1 105 ? -19.703 -1.498 33.445 1.00 95.75 105 TYR A CA 1
ATOM 853 C C . TYR A 1 105 ? -20.212 -0.085 33.728 1.00 95.75 105 TYR A C 1
ATOM 855 O O . TYR A 1 105 ? -20.745 0.151 34.809 1.00 95.75 105 TYR A O 1
ATOM 863 N N . GLY A 1 106 ? -20.082 0.838 32.774 1.00 94.38 106 GLY A N 1
ATOM 864 C CA . GLY A 1 106 ? -20.641 2.182 32.893 1.00 94.38 106 GLY A CA 1
ATOM 865 C C . GLY A 1 106 ? -22.167 2.167 33.005 1.00 94.38 106 GLY A C 1
ATOM 866 O O . GLY A 1 106 ? -22.711 2.852 33.865 1.00 94.38 106 GLY A O 1
ATOM 867 N N . GLU A 1 107 ? -22.851 1.338 32.212 1.00 93.06 107 GLU A N 1
ATOM 868 C CA . GLU A 1 107 ? -24.307 1.153 32.276 1.00 93.06 107 GLU A CA 1
ATOM 869 C C . GLU A 1 107 ? -24.732 0.608 33.653 1.00 93.06 107 GLU A C 1
ATOM 871 O O . GLU A 1 107 ? -25.560 1.222 34.325 1.00 93.06 107 GLU A O 1
ATOM 876 N N . ILE A 1 108 ? -24.082 -0.449 34.155 1.00 95.00 108 ILE A N 1
ATOM 877 C CA . ILE A 1 108 ? -24.350 -1.005 35.499 1.00 95.00 108 ILE A CA 1
ATOM 878 C C . ILE A 1 108 ? -24.105 0.037 36.605 1.00 95.00 108 ILE A C 1
ATOM 880 O O . ILE A 1 108 ? -24.873 0.142 37.566 1.00 95.00 108 ILE A O 1
ATOM 884 N N . LEU A 1 109 ? -23.025 0.817 36.502 1.00 93.69 109 LEU A N 1
ATOM 885 C CA . LEU A 1 109 ? -22.717 1.868 37.474 1.00 93.69 109 LEU A CA 1
ATOM 886 C C . LEU A 1 109 ? -23.750 2.998 37.431 1.00 93.69 109 LEU A C 1
ATOM 888 O O . LEU A 1 109 ? -24.120 3.511 38.486 1.00 93.69 109 LEU A O 1
ATOM 892 N N . SER A 1 110 ? -24.254 3.345 36.244 1.00 91.94 110 SER A N 1
ATOM 893 C CA . SER A 1 110 ? -25.282 4.379 36.080 1.00 91.94 110 SER A CA 1
ATOM 894 C C . SER A 1 110 ? -26.599 4.005 36.768 1.00 91.94 110 SER A C 1
ATOM 896 O O . SER A 1 110 ? -27.279 4.877 37.305 1.00 91.94 110 SER A O 1
ATOM 898 N N . GLU A 1 111 ? -26.919 2.711 36.846 1.00 90.56 111 GLU A N 1
ATOM 899 C CA . GLU A 1 111 ? -28.112 2.215 37.538 1.00 90.56 111 GLU A CA 1
ATOM 900 C C . GLU A 1 111 ? -27.941 2.147 39.064 1.00 90.56 111 GLU A C 1
ATOM 902 O O . GLU A 1 111 ? -28.920 2.260 39.800 1.00 90.56 111 GLU A O 1
ATOM 907 N N . THR A 1 112 ? -26.711 1.955 39.554 1.00 88.38 112 THR A N 1
ATOM 908 C CA . THR A 1 112 ? -26.440 1.631 40.968 1.00 88.38 112 THR A CA 1
ATOM 909 C C . THR A 1 112 ? -25.855 2.779 41.795 1.00 88.38 112 THR A C 1
ATOM 911 O O . THR A 1 112 ? -25.989 2.768 43.019 1.00 88.38 112 THR A O 1
ATOM 914 N N . ASN A 1 113 ? -25.204 3.768 41.173 1.00 81.50 113 ASN A N 1
ATOM 915 C CA . ASN A 1 113 ? -24.415 4.793 41.866 1.00 81.50 113 ASN A CA 1
ATOM 916 C C . ASN A 1 113 ? -24.951 6.211 41.609 1.00 81.50 113 ASN A C 1
ATOM 918 O O . ASN A 1 113 ? -24.605 6.847 40.619 1.00 81.50 113 ASN A O 1
ATOM 922 N N . HIS A 1 114 ? -25.786 6.740 42.506 1.00 80.69 114 HIS A N 1
ATOM 923 C CA . HIS A 1 114 ? -26.451 8.040 42.307 1.00 80.69 114 HIS A CA 1
ATOM 924 C C . HIS A 1 114 ? -25.586 9.271 42.623 1.00 80.69 114 HIS A C 1
ATOM 926 O O . HIS A 1 114 ? -25.964 10.379 42.258 1.00 80.69 114 HIS A O 1
ATOM 932 N N . GLU A 1 115 ? -24.445 9.092 43.292 1.00 87.31 115 GLU A N 1
ATOM 933 C CA . GLU A 1 115 ? -23.592 10.202 43.740 1.00 87.31 115 GLU A CA 1
ATOM 934 C C . GLU A 1 115 ? -22.629 10.692 42.641 1.00 87.31 115 GLU A C 1
ATOM 936 O O . GLU A 1 115 ? -22.369 11.885 42.559 1.00 87.31 115 GLU A O 1
ATOM 941 N N . ASN A 1 116 ? -22.182 9.795 41.750 1.00 90.62 116 ASN A N 1
ATOM 942 C CA . ASN A 1 116 ? -21.170 10.067 40.711 1.00 90.62 116 ASN A CA 1
ATOM 943 C C . ASN A 1 116 ? -21.741 9.994 39.277 1.00 90.62 116 ASN A C 1
ATOM 945 O O . ASN A 1 116 ? -21.113 9.463 38.357 1.00 90.62 116 ASN A O 1
ATOM 949 N N . GLN A 1 117 ? -22.994 10.415 39.087 1.00 90.62 117 GLN A N 1
ATOM 950 C CA . GLN A 1 117 ? -23.708 10.250 37.811 1.00 90.62 117 GLN A CA 1
ATOM 951 C C . GLN A 1 117 ? -23.062 11.029 36.655 1.00 90.62 117 GLN A C 1
ATOM 953 O O . GLN A 1 117 ? -23.051 10.547 35.523 1.00 90.62 117 GLN A O 1
ATOM 958 N N . GLU A 1 118 ? -22.501 12.209 36.926 1.00 92.81 118 GLU A N 1
ATOM 959 C CA . GLU A 1 118 ? -21.866 13.059 35.911 1.00 92.81 118 GLU A CA 1
ATOM 960 C C . GLU A 1 118 ? -20.551 12.444 35.402 1.00 92.81 118 GLU A C 1
ATOM 962 O O . GLU A 1 118 ? -20.290 12.400 34.194 1.00 92.81 118 GLU A O 1
ATOM 967 N N . GLU A 1 119 ? -19.751 11.883 36.308 1.00 94.25 119 GLU A N 1
ATOM 968 C CA . GLU A 1 119 ? -18.516 11.178 35.979 1.00 94.25 119 GLU A CA 1
ATOM 969 C C . GLU A 1 119 ? -18.804 9.907 35.176 1.00 94.25 119 GLU A C 1
ATOM 971 O O . GLU A 1 119 ? -18.141 9.649 34.168 1.00 94.25 119 GLU A O 1
ATOM 976 N N . ILE A 1 120 ? -19.817 9.131 35.578 1.00 94.56 120 ILE A N 1
ATOM 977 C CA . ILE A 1 120 ? -20.228 7.910 34.869 1.00 94.56 120 ILE A CA 1
ATOM 978 C C . ILE A 1 120 ? -20.718 8.247 33.454 1.00 94.56 120 ILE A C 1
ATOM 980 O O . ILE A 1 120 ? -20.297 7.597 32.493 1.00 94.56 120 ILE A O 1
ATOM 984 N N . ALA A 1 121 ? -21.548 9.284 33.303 1.00 93.88 121 ALA A N 1
ATOM 985 C CA . ALA A 1 121 ? -22.018 9.744 31.997 1.00 93.88 121 ALA A CA 1
ATOM 986 C C . ALA A 1 121 ? -20.852 10.172 31.092 1.00 93.88 121 ALA A C 1
ATOM 988 O O . ALA A 1 121 ? -20.798 9.791 29.922 1.00 93.88 121 ALA A O 1
ATOM 989 N N . THR A 1 122 ? -19.871 10.885 31.651 1.00 95.94 122 THR A N 1
ATOM 990 C CA . THR A 1 122 ? -18.660 11.283 30.923 1.00 95.94 122 THR A CA 1
ATOM 991 C C . THR A 1 122 ? -17.857 10.063 30.462 1.00 95.94 122 THR A C 1
ATOM 993 O O . THR A 1 122 ? -17.423 10.011 29.312 1.00 95.94 122 THR A O 1
ATOM 996 N N . ILE A 1 123 ? -17.672 9.051 31.318 1.00 95.44 123 ILE A N 1
ATOM 997 C CA . ILE A 1 123 ? -16.959 7.811 30.962 1.00 95.44 123 ILE A CA 1
ATOM 998 C C . ILE A 1 123 ? -17.671 7.072 29.822 1.00 95.44 123 ILE A C 1
ATOM 1000 O O . ILE A 1 123 ? -17.009 6.603 28.890 1.00 95.44 123 ILE A O 1
ATOM 1004 N N . LEU A 1 124 ? -19.003 6.985 29.866 1.00 96.31 124 LEU A N 1
ATOM 1005 C CA . LEU A 1 124 ? -19.800 6.365 28.806 1.00 96.31 124 LEU A CA 1
ATOM 1006 C C . LEU A 1 124 ? -19.655 7.116 27.476 1.00 96.31 124 LEU A C 1
ATOM 1008 O O . LEU A 1 124 ? -19.377 6.485 26.456 1.00 96.31 124 LEU A O 1
ATOM 1012 N N . GLU A 1 125 ? -19.730 8.449 27.492 1.00 97.06 125 GLU A N 1
ATOM 1013 C CA . GLU A 1 125 ? -19.536 9.277 26.294 1.00 97.06 125 GLU A CA 1
ATOM 1014 C C . GLU A 1 125 ? -18.128 9.093 25.696 1.00 97.06 125 GLU A C 1
ATOM 1016 O O . GLU A 1 125 ? -17.962 8.963 24.481 1.00 97.06 125 GLU A O 1
ATOM 1021 N N . GLN A 1 126 ? -17.085 9.043 26.531 1.00 97.25 126 GLN A N 1
ATOM 1022 C CA . GLN A 1 126 ? -15.718 8.794 26.056 1.00 97.25 126 GLN A CA 1
ATOM 1023 C C . GLN A 1 126 ? -15.549 7.374 25.501 1.00 97.25 126 GLN A C 1
ATOM 1025 O O . GLN A 1 126 ? -14.846 7.180 24.509 1.00 97.25 126 GLN A O 1
ATOM 1030 N N . THR A 1 127 ? -16.217 6.387 26.100 1.00 97.31 127 THR A N 1
ATOM 1031 C CA . THR A 1 127 ? -16.208 4.999 25.616 1.00 97.31 127 THR A CA 1
ATOM 1032 C C . THR A 1 127 ? -16.863 4.895 24.237 1.00 97.31 127 THR A C 1
ATOM 1034 O O . THR A 1 127 ? -16.322 4.239 23.348 1.00 97.31 127 THR A O 1
ATOM 1037 N N . GLU A 1 128 ? -17.970 5.605 24.014 1.00 96.50 128 GLU A N 1
ATOM 1038 C CA . GLU A 1 128 ? -18.635 5.683 22.708 1.00 96.50 128 GLU A CA 1
ATOM 1039 C C . GLU A 1 128 ? -17.770 6.396 21.656 1.00 96.50 128 GLU A C 1
ATOM 1041 O O . GLU A 1 128 ? -17.664 5.939 20.515 1.00 96.50 128 GLU A O 1
ATOM 1046 N N . LYS A 1 129 ? -17.058 7.465 22.039 1.00 96.88 129 LYS A N 1
ATOM 1047 C CA . LYS A 1 129 ? -16.078 8.117 21.152 1.00 96.88 129 LYS A CA 1
ATOM 1048 C C . LYS A 1 129 ? -14.959 7.164 20.734 1.00 96.88 129 LYS A C 1
ATOM 1050 O O . LYS A 1 129 ? -14.573 7.164 19.566 1.00 96.88 129 LYS A O 1
ATOM 1055 N N . LEU A 1 130 ? -14.439 6.347 21.653 1.00 97.25 130 LEU A N 1
ATOM 1056 C CA . LEU A 1 130 ? -13.419 5.345 21.330 1.00 97.25 130 LEU A CA 1
ATOM 1057 C C . LEU A 1 130 ? -13.947 4.292 20.350 1.00 97.25 130 LEU A C 1
ATOM 1059 O O . LEU A 1 130 ? -13.258 3.985 19.377 1.00 97.25 130 LEU A O 1
ATOM 1063 N N . ASP A 1 131 ? -15.164 3.786 20.563 1.00 95.94 131 ASP A N 1
ATOM 1064 C CA . ASP A 1 131 ? -15.813 2.846 19.641 1.00 95.94 131 ASP A CA 1
ATOM 1065 C C . ASP A 1 131 ? -15.921 3.440 18.227 1.00 95.94 131 ASP A C 1
ATOM 1067 O O . ASP A 1 131 ? -15.456 2.847 17.248 1.00 95.94 131 ASP A O 1
ATOM 1071 N N . PHE A 1 132 ? -16.421 4.675 18.124 1.00 96.31 132 PHE A N 1
ATOM 1072 C CA . PHE A 1 132 ? -16.515 5.395 16.855 1.00 96.31 132 PHE A CA 1
ATOM 1073 C C . PHE A 1 132 ? -15.155 5.549 16.155 1.00 96.31 132 PHE A C 1
ATOM 1075 O O . PHE A 1 132 ? -15.048 5.320 14.944 1.00 96.31 132 PHE A O 1
ATOM 1082 N N . LEU A 1 133 ? -14.106 5.928 16.892 1.00 96.75 133 LEU A N 1
ATOM 1083 C CA . LEU A 1 133 ? -12.763 6.117 16.337 1.00 96.75 133 LEU A CA 1
ATOM 1084 C C . LEU A 1 133 ? -12.164 4.802 15.830 1.00 96.75 133 LEU A C 1
ATOM 1086 O O . LEU A 1 133 ? -11.607 4.773 14.731 1.00 96.75 133 LEU A O 1
ATOM 1090 N N . ILE A 1 134 ? -12.316 3.707 16.580 1.00 95.19 134 ILE A N 1
ATOM 1091 C CA . ILE A 1 134 ? -11.823 2.383 16.178 1.00 95.19 134 ILE A CA 1
ATOM 1092 C C . ILE A 1 134 ? -12.558 1.886 14.932 1.00 95.19 134 ILE A C 1
ATOM 1094 O O . ILE A 1 134 ? -11.921 1.455 13.968 1.00 95.19 134 ILE A O 1
ATOM 1098 N N . GLN A 1 135 ? -13.886 2.000 14.896 1.00 92.81 135 GLN A N 1
ATOM 1099 C CA . GLN A 1 135 ? -14.660 1.619 13.715 1.00 92.81 135 GLN A CA 1
ATOM 1100 C C . GLN A 1 135 ? -14.296 2.469 12.490 1.00 92.81 135 GLN A C 1
ATOM 1102 O O . GLN A 1 135 ? -14.203 1.947 11.375 1.00 92.81 135 GLN A O 1
ATOM 1107 N N . SER A 1 136 ? -14.055 3.767 12.684 1.00 94.12 136 SER A N 1
ATOM 1108 C CA . SER A 1 136 ? -13.620 4.674 11.619 1.00 94.12 136 SER A CA 1
ATOM 1109 C C . SER A 1 136 ? -12.229 4.312 11.096 1.00 94.12 136 SER A C 1
ATOM 1111 O O . SER A 1 136 ? -12.036 4.263 9.882 1.00 94.12 136 SER A O 1
ATOM 1113 N N . LEU A 1 137 ? -11.285 3.971 11.979 1.00 93.31 137 LEU A N 1
ATOM 1114 C CA . LEU A 1 137 ? -9.947 3.507 11.603 1.00 93.31 137 LEU A CA 1
ATOM 1115 C C . LEU A 1 137 ? -10.006 2.234 10.745 1.00 93.31 137 LEU A C 1
ATOM 1117 O O . LEU A 1 137 ? -9.338 2.153 9.714 1.00 93.31 137 LEU A O 1
ATOM 1121 N N . VAL A 1 138 ? -10.847 1.264 11.119 1.00 91.31 138 VAL A N 1
ATOM 1122 C CA . VAL A 1 138 ? -11.047 0.035 10.331 1.00 91.31 138 VAL A CA 1
ATOM 1123 C C . VAL A 1 138 ? -11.629 0.347 8.953 1.00 91.31 138 VAL A C 1
ATOM 1125 O O . VAL A 1 138 ? -11.162 -0.198 7.952 1.00 91.31 138 VAL A O 1
ATOM 1128 N N . LYS A 1 139 ? -12.638 1.224 8.877 1.00 89.94 139 LYS A N 1
ATOM 1129 C CA . LYS A 1 139 ? -13.239 1.638 7.599 1.00 89.94 139 LYS A CA 1
ATOM 1130 C C . LYS A 1 139 ? -12.209 2.314 6.695 1.00 89.94 139 LYS A C 1
ATOM 1132 O O . LYS A 1 139 ? -12.094 1.926 5.536 1.00 89.94 139 LYS A O 1
ATOM 1137 N N . LEU A 1 140 ? -11.430 3.255 7.231 1.00 89.38 140 LEU A N 1
ATOM 1138 C CA . LEU A 1 140 ? -10.371 3.949 6.492 1.00 89.38 140 LEU A CA 1
ATOM 1139 C C . LEU A 1 140 ? -9.299 2.979 5.986 1.00 89.38 140 LEU A C 1
ATOM 1141 O O . LEU A 1 140 ? -8.945 3.026 4.813 1.00 89.38 140 LEU A O 1
ATOM 1145 N N . SER A 1 141 ? -8.851 2.045 6.826 1.00 87.06 141 SER A N 1
ATOM 1146 C CA . SER A 1 141 ? -7.884 1.019 6.419 1.00 87.06 141 SER A CA 1
ATOM 1147 C C . SER A 1 141 ? -8.411 0.144 5.274 1.00 87.06 141 SER A C 1
ATOM 1149 O O . SER A 1 141 ? -7.688 -0.138 4.322 1.00 87.06 141 SER A O 1
ATOM 1151 N N . ARG A 1 142 ? -9.695 -0.241 5.306 1.00 83.19 142 ARG A N 1
ATOM 1152 C CA . ARG A 1 142 ? -10.329 -1.004 4.214 1.00 83.19 142 ARG A CA 1
ATOM 115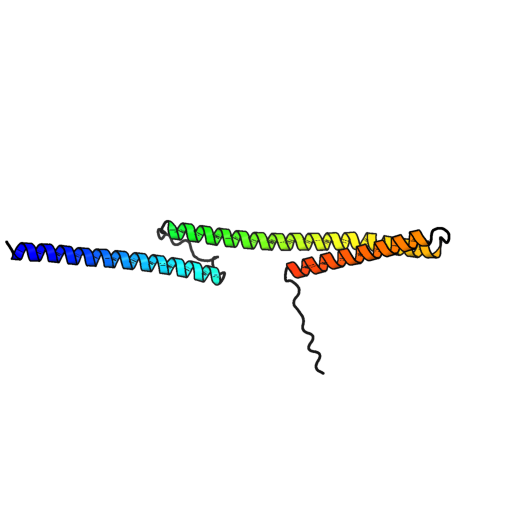3 C C . ARG A 1 142 ? -10.482 -0.188 2.926 1.00 83.19 142 ARG A C 1
ATOM 1155 O O . ARG A 1 142 ? -10.370 -0.764 1.844 1.00 83.19 142 ARG A O 1
ATOM 1162 N N . MET A 1 143 ? -10.736 1.121 3.036 1.00 84.56 143 MET A N 1
ATOM 1163 C CA . MET A 1 143 ? -10.778 2.045 1.895 1.00 84.56 143 MET A CA 1
ATOM 1164 C C . MET A 1 143 ? -9.406 2.166 1.227 1.00 84.56 143 MET A C 1
ATOM 1166 O O . MET A 1 143 ? -9.315 2.065 0.007 1.00 84.56 143 MET A O 1
ATOM 1170 N N . GLU A 1 144 ? -8.343 2.350 2.013 1.00 78.69 144 GLU A N 1
ATOM 1171 C CA . GLU A 1 144 ? -6.976 2.512 1.502 1.00 78.69 144 GLU A CA 1
ATOM 1172 C C . GLU A 1 144 ? -6.468 1.263 0.764 1.00 78.69 144 GLU A C 1
ATOM 1174 O O . GLU A 1 144 ? -5.784 1.376 -0.257 1.00 78.69 144 GLU A O 1
ATOM 1179 N N . SER A 1 145 ? -6.846 0.073 1.239 1.00 70.25 145 SER A N 1
ATOM 1180 C CA . SER A 1 145 ? -6.522 -1.196 0.579 1.00 70.25 145 SER A CA 1
ATOM 1181 C C . SER A 1 145 ? -7.382 -1.495 -0.658 1.00 70.25 145 SER A C 1
ATOM 1183 O O . SER A 1 145 ? -7.167 -2.515 -1.304 1.00 70.25 145 SER A O 1
ATOM 1185 N N . GLY A 1 146 ? -8.365 -0.651 -1.001 1.00 62.75 146 GLY A N 1
ATOM 1186 C CA . GLY A 1 146 ? -9.197 -0.826 -2.200 1.00 62.75 146 GLY A CA 1
ATOM 1187 C C . GLY A 1 146 ? -10.171 -2.015 -2.157 1.00 62.75 146 GLY A C 1
ATOM 1188 O O . GLY A 1 146 ? -10.717 -2.389 -3.189 1.00 62.75 146 GLY A O 1
ATOM 1189 N N . ILE A 1 147 ? -10.420 -2.607 -0.982 1.00 56.03 147 ILE A N 1
ATOM 1190 C CA . ILE A 1 147 ? -11.266 -3.811 -0.812 1.00 56.03 147 ILE A CA 1
ATOM 1191 C C . ILE A 1 147 ? -12.770 -3.488 -0.802 1.00 56.03 147 ILE A C 1
ATOM 1193 O O . ILE A 1 147 ? -13.611 -4.387 -0.826 1.00 56.03 147 ILE A O 1
ATOM 1197 N N . ILE A 1 148 ? -13.148 -2.209 -0.804 1.00 52.72 148 ILE A N 1
ATOM 1198 C CA . ILE A 1 148 ? -14.555 -1.822 -0.919 1.00 52.72 148 ILE A CA 1
ATOM 1199 C C . ILE A 1 148 ? -14.979 -1.971 -2.381 1.00 52.72 148 ILE A C 1
ATOM 1201 O O . ILE A 1 148 ? -14.952 -1.025 -3.164 1.00 52.72 148 ILE A O 1
ATOM 1205 N N . ALA A 1 149 ? -15.390 -3.185 -2.739 1.00 49.75 149 ALA A N 1
ATOM 1206 C CA . ALA A 1 149 ? -16.249 -3.404 -3.887 1.00 49.75 149 ALA A CA 1
ATOM 1207 C C . ALA A 1 149 ? -17.577 -2.693 -3.598 1.00 49.75 149 ALA A C 1
ATOM 1209 O O . ALA A 1 149 ? -18.358 -3.135 -2.754 1.00 49.75 149 ALA A O 1
ATOM 1210 N N . VAL A 1 150 ? -17.810 -1.559 -4.259 1.00 49.09 150 VAL A N 1
ATOM 1211 C CA . VAL A 1 150 ? -19.105 -0.878 -4.236 1.00 49.09 150 VAL A CA 1
ATOM 1212 C C . VAL A 1 150 ? -20.124 -1.834 -4.853 1.00 49.09 150 VAL A C 1
ATOM 1214 O O . VAL A 1 150 ? -20.149 -2.028 -6.064 1.00 49.09 150 VAL A O 1
ATOM 1217 N N . HIS A 1 151 ? -20.933 -2.481 -4.018 1.00 45.19 151 HIS A N 1
ATOM 1218 C CA . HIS A 1 151 ? -22.159 -3.118 -4.479 1.00 45.19 151 HIS A CA 1
ATOM 1219 C C . HIS A 1 151 ? -23.194 -2.009 -4.659 1.00 45.19 151 HIS A C 1
ATOM 1221 O O . HIS A 1 151 ? -23.747 -1.507 -3.682 1.00 45.19 151 HIS A O 1
ATOM 1227 N N . SER A 1 152 ? -23.417 -1.593 -5.905 1.00 46.03 152 SER A N 1
ATOM 1228 C CA . SER A 1 152 ? -24.636 -0.866 -6.251 1.00 46.03 152 SER A CA 1
ATOM 1229 C C . SER A 1 152 ? -25.799 -1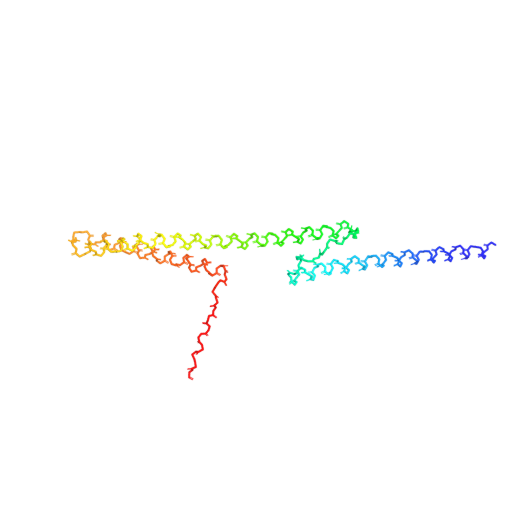.836 -6.107 1.00 46.03 152 SER A C 1
ATOM 1231 O O . SER A 1 152 ? -25.931 -2.778 -6.883 1.00 46.03 152 SER A O 1
ATOM 1233 N N . GLU A 1 153 ? -26.612 -1.633 -5.080 1.00 47.31 153 GLU A N 1
ATOM 1234 C CA . GLU A 1 153 ? -27.908 -2.283 -4.977 1.00 47.31 153 GLU A CA 1
ATOM 1235 C C . GLU A 1 153 ? -28.857 -1.531 -5.915 1.00 47.31 153 GLU A C 1
ATOM 1237 O O . GLU A 1 153 ? -29.267 -0.403 -5.629 1.00 47.31 153 GLU A O 1
ATOM 1242 N N . ASP A 1 154 ? -29.128 -2.122 -7.083 1.00 50.62 154 ASP A N 1
ATOM 1243 C CA . ASP A 1 154 ? -30.129 -1.626 -8.027 1.00 50.62 154 ASP A CA 1
ATOM 1244 C C . ASP A 1 154 ? -31.494 -1.637 -7.333 1.00 50.62 154 ASP A C 1
ATOM 1246 O O . ASP A 1 154 ? -32.219 -2.632 -7.311 1.00 50.62 154 ASP A O 1
ATOM 1250 N N . THR A 1 155 ? -31.851 -0.500 -6.743 1.00 50.97 155 THR A N 1
ATOM 1251 C CA . THR A 1 155 ? -33.215 -0.245 -6.303 1.00 50.97 155 THR A CA 1
ATOM 1252 C C . THR A 1 155 ? -34.010 0.130 -7.547 1.00 50.97 155 THR A C 1
ATOM 1254 O O . THR A 1 155 ? -34.107 1.301 -7.912 1.00 50.97 155 THR A O 1
ATOM 1257 N N . THR A 1 156 ? -34.536 -0.878 -8.244 1.00 45.78 156 THR 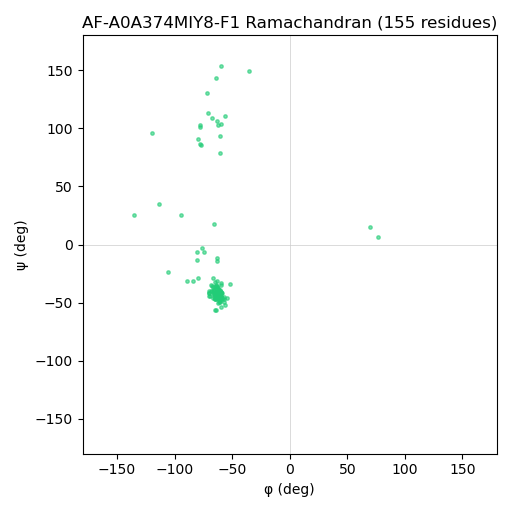A N 1
ATOM 1258 C CA . THR A 1 156 ? -35.619 -0.693 -9.217 1.00 45.78 156 THR A CA 1
ATOM 1259 C C . THR A 1 1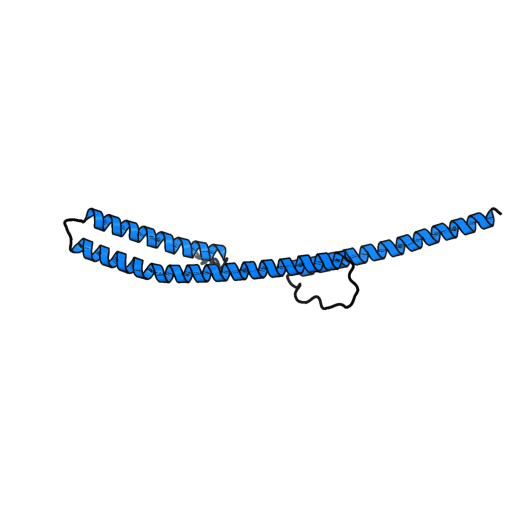56 ? -36.796 -0.023 -8.510 1.00 45.78 156 THR A C 1
ATOM 1261 O O . THR A 1 156 ? -37.407 -0.623 -7.626 1.00 45.78 156 THR A O 1
ATOM 1264 N N . ILE A 1 157 ? -37.045 1.235 -8.884 1.00 51.72 157 ILE A N 1
ATOM 1265 C CA . ILE A 1 157 ? -38.234 2.026 -8.536 1.00 51.72 157 ILE A CA 1
ATOM 1266 C C . ILE A 1 157 ? -39.440 1.484 -9.304 1.00 51.72 157 ILE A C 1
ATOM 1268 O O . ILE A 1 157 ? -39.275 1.204 -10.515 1.00 51.72 157 ILE A O 1
#